Protein AF-A0A951RA00-F1 (afdb_monomer_lite)

Structure (mmCIF, N/CA/C/O backbone):
data_AF-A0A951RA00-F1
#
_entry.id   AF-A0A951RA00-F1
#
loop_
_atom_site.group_PDB
_atom_site.id
_atom_site.type_symbol
_atom_site.label_atom_id
_atom_site.label_alt_id
_atom_site.label_comp_id
_atom_site.label_asym_id
_atom_site.label_entity_id
_atom_site.label_seq_id
_atom_site.pdbx_PDB_ins_code
_atom_site.Cartn_x
_atom_site.Cartn_y
_atom_site.Cartn_z
_atom_site.occupancy
_atom_site.B_iso_or_equiv
_atom_site.auth_seq_id
_atom_site.auth_comp_id
_atom_site.auth_asym_id
_atom_site.auth_atom_id
_atom_site.pdbx_PDB_model_num
ATOM 1 N N . SER A 1 1 ? -9.858 -4.495 20.481 1.00 79.19 1 SER A N 1
ATOM 2 C CA . SER A 1 1 ? -9.203 -3.257 20.964 1.00 79.19 1 SER A CA 1
ATOM 3 C C . SER A 1 1 ? -7.813 -3.516 21.534 1.00 79.19 1 SER A C 1
ATOM 5 O O . SER A 1 1 ? -6.908 -2.808 21.127 1.00 79.19 1 SER A O 1
ATOM 7 N N . LYS A 1 2 ? -7.608 -4.521 22.408 1.00 90.44 2 LYS A N 1
ATOM 8 C CA . LYS A 1 2 ? -6.285 -4.838 22.992 1.00 90.44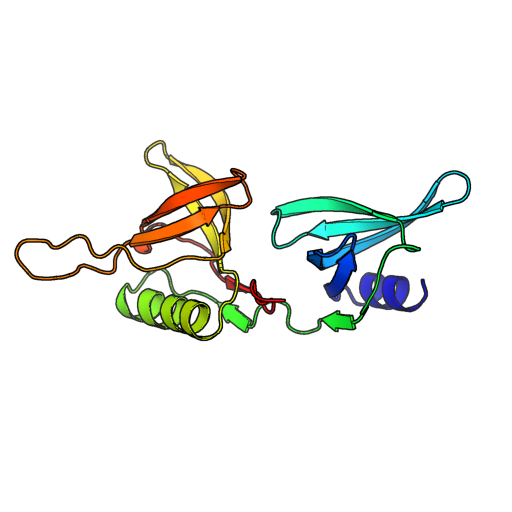 2 LYS A CA 1
ATOM 9 C C . LYS A 1 2 ? -5.165 -4.990 21.948 1.00 90.44 2 LYS A C 1
ATOM 11 O O . LYS A 1 2 ? -4.133 -4.361 22.105 1.00 90.44 2 LYS A O 1
ATOM 16 N N . VAL A 1 3 ? -5.419 -5.729 20.864 1.00 92.06 3 VAL A N 1
ATOM 17 C CA . VAL A 1 3 ? -4.457 -5.928 19.759 1.00 92.06 3 VAL A CA 1
ATOM 18 C C . VAL A 1 3 ? -4.028 -4.606 19.111 1.00 92.06 3 VAL A C 1
ATOM 20 O O . VAL A 1 3 ? -2.854 -4.408 18.838 1.00 92.06 3 VAL A O 1
ATOM 23 N N . PHE A 1 4 ? -4.953 -3.661 18.908 1.00 93.44 4 PHE A N 1
ATOM 24 C CA . PHE A 1 4 ? -4.597 -2.349 18.356 1.00 93.44 4 PHE A CA 1
ATOM 25 C C . PHE A 1 4 ? -3.755 -1.524 19.323 1.00 93.44 4 PHE A C 1
ATOM 27 O O . PHE A 1 4 ? -2.824 -0.871 18.876 1.00 93.44 4 PHE A O 1
ATOM 34 N N . LEU A 1 5 ? -4.065 -1.551 20.624 1.00 93.00 5 LEU A N 1
ATOM 35 C CA . LEU A 1 5 ? -3.250 -0.861 21.629 1.00 93.00 5 LEU A CA 1
ATOM 36 C C . LEU A 1 5 ? -1.827 -1.426 21.644 1.00 93.00 5 LEU A C 1
ATOM 38 O O . LEU A 1 5 ? -0.872 -0.669 21.558 1.00 93.00 5 LEU A O 1
ATOM 42 N N . GLU A 1 6 ? -1.698 -2.753 21.627 1.00 94.19 6 GLU A N 1
ATOM 43 C CA . GLU A 1 6 ? -0.405 -3.431 21.525 1.00 94.19 6 GLU A CA 1
ATOM 44 C C . GLU A 1 6 ? 0.352 -3.055 20.244 1.00 94.19 6 GLU A C 1
ATOM 46 O O . GLU A 1 6 ? 1.550 -2.779 20.290 1.00 94.19 6 GLU A O 1
ATOM 51 N N . ALA A 1 7 ? -0.334 -2.997 19.100 1.00 94.19 7 ALA A N 1
ATOM 52 C CA . ALA A 1 7 ? 0.284 -2.590 17.845 1.00 94.19 7 ALA A CA 1
ATOM 53 C C . ALA A 1 7 ? 0.731 -1.116 17.862 1.00 94.19 7 ALA A C 1
ATOM 55 O O . ALA A 1 7 ? 1.815 -0.808 17.369 1.00 94.19 7 ALA A O 1
ATOM 56 N N . ILE A 1 8 ? -0.057 -0.217 18.463 1.00 94.38 8 ILE A N 1
ATOM 57 C CA . ILE A 1 8 ? 0.287 1.204 18.631 1.00 94.38 8 ILE A CA 1
ATOM 58 C C . ILE A 1 8 ? 1.528 1.350 19.518 1.00 94.38 8 ILE A C 1
ATOM 60 O O . ILE A 1 8 ? 2.496 1.997 19.112 1.00 94.38 8 ILE A O 1
ATOM 64 N N . ASP A 1 9 ? 1.529 0.710 20.689 1.00 94.56 9 ASP A N 1
ATOM 65 C CA . ASP A 1 9 ? 2.616 0.798 21.669 1.00 94.56 9 ASP A CA 1
ATOM 66 C C . ASP A 1 9 ? 3.939 0.277 21.090 1.00 94.56 9 ASP A C 1
ATOM 68 O O . ASP A 1 9 ? 4.997 0.885 21.268 1.00 94.56 9 ASP A O 1
ATOM 72 N N . ASN A 1 10 ? 3.870 -0.808 20.315 1.00 94.38 10 ASN A N 1
ATOM 73 C CA . ASN A 1 10 ? 5.032 -1.421 19.673 1.00 94.38 10 ASN A CA 1
ATOM 74 C C . ASN A 1 10 ? 5.384 -0.811 18.307 1.00 94.38 10 ASN A C 1
ATOM 76 O O . ASN A 1 10 ? 6.338 -1.262 17.671 1.00 94.38 10 ASN A O 1
ATOM 80 N N . LYS A 1 11 ? 4.642 0.201 17.832 1.00 93.69 11 LYS A N 1
ATOM 81 C CA . LYS A 1 11 ? 4.780 0.779 16.479 1.00 93.69 11 LYS A CA 1
ATOM 82 C C . LYS A 1 11 ? 4.717 -0.282 15.365 1.00 93.69 11 LYS A C 1
ATOM 84 O O . LYS A 1 11 ? 5.354 -0.118 14.321 1.00 93.69 11 LYS A O 1
ATOM 89 N N . ALA A 1 12 ? 3.974 -1.359 15.603 1.00 95.88 12 ALA A N 1
ATOM 90 C CA . ALA A 1 1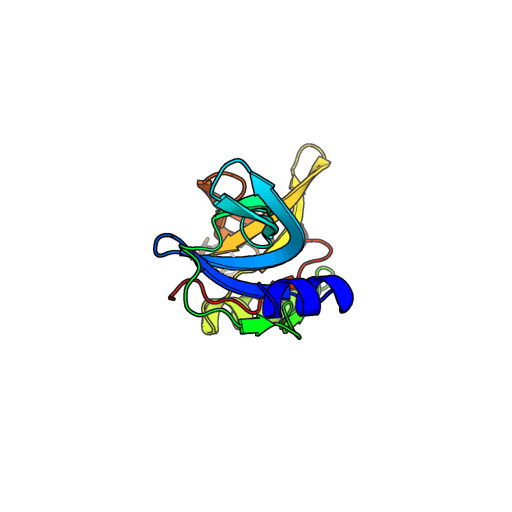2 ? 3.753 -2.438 14.653 1.00 95.88 12 ALA A CA 1
ATOM 91 C C . ALA A 1 12 ? 2.690 -2.045 13.621 1.00 95.88 12 ALA A C 1
ATOM 93 O O . ALA A 1 12 ? 2.008 -1.029 13.763 1.00 95.88 12 ALA A O 1
ATOM 94 N N . TYR A 1 13 ? 2.549 -2.857 12.580 1.00 97.88 13 TYR A N 1
ATOM 95 C CA . TYR A 1 13 ? 1.491 -2.709 11.589 1.00 97.88 13 TYR A CA 1
ATOM 96 C C . TYR A 1 13 ? 0.404 -3.734 11.881 1.00 97.88 13 TYR A C 1
ATOM 98 O O . TYR A 1 13 ? 0.610 -4.695 12.622 1.00 97.88 13 TYR A O 1
ATOM 106 N N . VAL A 1 14 ? -0.777 -3.513 11.324 1.00 97.75 14 VAL A N 1
ATOM 107 C CA . VAL A 1 14 ? -1.882 -4.462 11.392 1.00 97.75 14 VAL A CA 1
ATOM 108 C C . VAL A 1 14 ? -2.404 -4.729 9.995 1.00 97.75 14 VAL A C 1
ATOM 110 O O . VAL A 1 14 ? -2.533 -3.807 9.185 1.00 97.75 14 VAL A O 1
ATOM 113 N N . ARG A 1 15 ? -2.717 -5.992 9.730 1.00 97.44 15 ARG A N 1
ATOM 114 C CA . ARG A 1 15 ? -3.442 -6.425 8.544 1.00 97.44 15 ARG A CA 1
ATOM 115 C C . ARG A 1 15 ? -4.838 -6.849 8.965 1.00 97.44 15 ARG A C 1
ATOM 117 O O . ARG A 1 15 ? -4.990 -7.503 9.993 1.00 97.44 15 ARG A O 1
ATOM 124 N N . PHE A 1 16 ? -5.850 -6.433 8.219 1.00 97.31 16 PHE A N 1
ATOM 125 C CA . PHE A 1 16 ? -7.229 -6.820 8.499 1.00 97.31 16 PHE A CA 1
ATOM 126 C C . PHE A 1 16 ? -8.139 -6.626 7.290 1.00 97.31 16 PHE A C 1
ATOM 128 O O . PHE A 1 16 ? -7.818 -5.860 6.381 1.00 97.31 16 PHE A O 1
ATOM 135 N N . LYS A 1 17 ? -9.315 -7.256 7.309 1.00 97.19 17 LYS A N 1
ATOM 136 C CA . LYS A 1 17 ? -10.401 -6.987 6.363 1.00 97.19 17 LYS A CA 1
ATOM 137 C C . LYS A 1 17 ? -11.365 -5.942 6.914 1.00 97.19 17 LYS A C 1
ATOM 139 O O . LYS A 1 17 ? -11.724 -5.960 8.090 1.00 97.19 17 LYS A O 1
ATOM 144 N N . TYR A 1 18 ? -11.793 -5.024 6.055 1.00 97.06 18 TYR A N 1
ATOM 145 C CA . TYR A 1 18 ? -12.813 -4.023 6.349 1.00 97.06 18 TYR A CA 1
ATOM 146 C C . TYR A 1 18 ? -13.671 -3.800 5.107 1.00 97.06 18 TYR A C 1
ATOM 148 O O . TYR A 1 18 ? -13.167 -3.436 4.047 1.00 97.06 18 TYR A O 1
ATOM 156 N N . LEU A 1 19 ? -14.980 -4.045 5.220 1.00 94.00 19 LEU A N 1
ATOM 157 C CA . LEU A 1 19 ? -15.929 -3.923 4.103 1.00 94.00 19 LEU A CA 1
ATOM 158 C C . LEU A 1 19 ? -15.469 -4.674 2.833 1.00 94.00 19 LEU A C 1
ATOM 160 O O . LEU A 1 19 ? -15.537 -4.141 1.727 1.00 94.00 19 LEU A O 1
ATOM 164 N N . SER A 1 20 ? -15.026 -5.927 2.998 1.00 90.88 20 SER A N 1
ATOM 165 C CA . SER A 1 20 ? -14.521 -6.806 1.922 1.00 90.88 20 SER A CA 1
ATOM 166 C C . SER A 1 20 ? -13.208 -6.371 1.257 1.00 90.88 20 SER A C 1
ATOM 168 O O . SER A 1 20 ? -12.880 -6.878 0.190 1.00 90.88 20 SER A O 1
ATOM 170 N N . LYS A 1 21 ? -12.453 -5.441 1.852 1.00 93.25 21 LYS A N 1
ATOM 171 C CA . LYS A 1 21 ? -11.110 -5.074 1.388 1.00 93.25 21 LYS A CA 1
ATOM 172 C C . LYS A 1 21 ? -10.081 -5.380 2.460 1.00 93.25 21 LYS A C 1
ATOM 174 O O . LYS A 1 21 ? -10.322 -5.092 3.631 1.00 93.25 21 LYS A O 1
ATOM 179 N N . THR A 1 22 ? -8.942 -5.930 2.060 1.00 96.06 22 THR A N 1
ATOM 180 C CA . THR A 1 22 ? -7.804 -6.117 2.961 1.00 96.06 22 THR A CA 1
ATOM 181 C C . THR A 1 22 ? -6.996 -4.828 3.045 1.00 96.06 22 THR A C 1
ATOM 183 O O . THR A 1 22 ? -6.667 -4.210 2.032 1.00 96.06 22 THR A O 1
ATOM 186 N N . HIS A 1 23 ? -6.678 -4.425 4.267 1.00 96.94 23 HIS A N 1
ATOM 187 C CA . HIS A 1 23 ? -5.928 -3.224 4.592 1.00 96.94 23 HIS A CA 1
ATOM 188 C C . HIS A 1 23 ? -4.644 -3.599 5.328 1.00 96.94 23 HIS A C 1
ATOM 190 O O . HIS A 1 23 ? -4.655 -4.472 6.196 1.00 96.94 23 HIS A O 1
ATOM 196 N N . LEU A 1 24 ? -3.549 -2.907 5.006 1.00 97.94 24 LEU A N 1
ATOM 197 C CA . LEU A 1 24 ? -2.295 -2.951 5.754 1.00 97.94 24 LEU A CA 1
ATOM 198 C C . LEU A 1 24 ? -2.036 -1.557 6.327 1.00 97.94 24 LEU A C 1
ATOM 200 O O . LEU A 1 24 ? -1.727 -0.612 5.598 1.00 97.94 24 LEU A O 1
ATOM 204 N N . VAL A 1 25 ? -2.202 -1.429 7.639 1.00 98.31 25 VAL A N 1
ATOM 205 C CA . VAL A 1 25 ? -2.339 -0.139 8.317 1.00 98.31 25 VAL A CA 1
ATOM 206 C C . VAL A 1 25 ? -1.305 -0.013 9.418 1.00 98.31 25 VAL A C 1
ATOM 208 O O . VAL A 1 25 ? -1.087 -0.933 10.203 1.00 98.31 25 VAL A O 1
ATOM 211 N N . LYS A 1 26 ? -0.705 1.170 9.527 1.00 97.94 26 LYS A N 1
ATOM 212 C CA . LYS A 1 26 ? 0.002 1.589 10.733 1.00 97.94 26 LYS A CA 1
ATOM 213 C C . LYS A 1 26 ? -1.007 2.230 11.690 1.00 97.94 26 LYS A C 1
ATOM 215 O O . LYS A 1 26 ? -1.439 3.355 11.423 1.00 97.94 26 LYS A O 1
ATOM 220 N N . PRO A 1 27 ? -1.417 1.556 12.775 1.00 97.81 27 PRO A N 1
ATOM 221 C CA . PRO A 1 27 ? -2.363 2.127 13.716 1.00 97.81 27 PRO A CA 1
ATOM 222 C C . PRO A 1 27 ? -1.699 3.291 14.467 1.00 97.81 27 PRO A C 1
ATOM 224 O O . PRO A 1 27 ? -0.533 3.209 14.853 1.00 97.81 27 PRO A O 1
ATOM 227 N N . LEU A 1 28 ? -2.432 4.389 14.652 1.00 97.25 28 LEU A N 1
ATOM 228 C CA . LEU A 1 28 ? -1.936 5.595 15.323 1.00 97.25 28 LEU A CA 1
ATOM 229 C C . LEU A 1 28 ? -2.589 5.771 16.692 1.00 97.25 28 LEU A C 1
ATOM 231 O O . LEU A 1 28 ? -1.893 5.948 17.687 1.00 97.25 28 LEU A O 1
ATOM 235 N N . PHE A 1 29 ? -3.919 5.703 16.758 1.00 96.88 29 PHE A N 1
ATOM 236 C CA . PHE A 1 29 ? -4.652 5.752 18.020 1.00 96.88 29 PHE A CA 1
ATOM 237 C C . PHE A 1 29 ? -6.051 5.146 17.893 1.00 96.88 29 PHE A C 1
ATOM 239 O O . PHE A 1 29 ? -6.628 5.040 16.808 1.00 96.88 29 PHE A O 1
ATOM 246 N N . LEU A 1 30 ? -6.608 4.762 19.041 1.00 97.19 30 LEU A N 1
ATOM 247 C CA . LEU A 1 30 ? -8.011 4.397 19.190 1.00 97.19 30 LEU A CA 1
ATOM 248 C C . LEU A 1 30 ? -8.752 5.521 19.902 1.00 97.19 30 LEU A C 1
ATOM 250 O O . LEU A 1 30 ? -8.261 6.055 20.896 1.00 97.19 30 LEU A O 1
ATOM 254 N N . PHE A 1 31 ? -9.959 5.836 19.449 1.00 96.56 31 PHE A N 1
ATOM 255 C CA . PHE A 1 31 ? -10.785 6.830 20.123 1.00 96.56 31 PHE A CA 1
ATOM 256 C C . PHE A 1 31 ? -12.277 6.490 20.040 1.00 96.56 31 PHE A C 1
ATOM 258 O O . PHE A 1 31 ? -12.752 5.962 19.027 1.00 96.56 31 PHE A O 1
ATOM 265 N N . PRO A 1 32 ? -13.046 6.763 21.108 1.00 96.69 32 PRO A N 1
ATOM 266 C CA . PRO A 1 32 ? -14.492 6.658 21.059 1.00 96.69 32 PRO A CA 1
ATOM 267 C C . PRO A 1 32 ? -15.089 7.877 20.340 1.00 96.69 32 PRO A C 1
ATOM 269 O O . PRO A 1 32 ? -14.723 9.021 20.608 1.00 96.69 32 PRO A O 1
ATOM 272 N N . ARG A 1 33 ? -16.069 7.650 19.462 1.00 96.75 33 ARG A N 1
ATOM 273 C CA . ARG A 1 33 ? -16.901 8.701 18.856 1.00 96.75 33 ARG A CA 1
ATOM 274 C C . ARG A 1 33 ? -18.365 8.287 18.940 1.00 96.75 33 ARG A C 1
ATOM 276 O O . ARG A 1 33 ? -18.808 7.382 18.231 1.00 96.75 33 ARG A O 1
ATOM 283 N N . ARG A 1 34 ? -19.132 8.968 19.800 1.00 93.06 34 ARG A N 1
ATOM 284 C CA . ARG A 1 34 ? -20.503 8.574 20.186 1.00 93.06 34 ARG A CA 1
ATOM 285 C C . ARG A 1 34 ? -20.508 7.137 20.734 1.00 93.06 34 ARG A C 1
ATOM 287 O O . ARG A 1 34 ? -19.816 6.862 21.702 1.00 93.06 34 ARG A O 1
ATOM 294 N N . SER A 1 35 ? -21.247 6.227 20.104 1.00 94.12 35 SER A N 1
ATOM 295 C CA . SER A 1 35 ? -21.358 4.811 20.474 1.00 94.12 35 SER A CA 1
ATOM 296 C C . SER A 1 35 ? -20.393 3.895 19.707 1.00 94.12 35 SER A C 1
ATOM 298 O O . SER A 1 35 ? -20.618 2.688 19.644 1.00 94.12 35 SER A O 1
ATOM 300 N N . LYS A 1 36 ? -19.372 4.456 19.049 1.00 96.38 36 LYS A N 1
ATOM 301 C CA . LYS A 1 36 ? -18.444 3.724 18.178 1.00 96.38 36 LYS A CA 1
ATOM 302 C C . LYS A 1 36 ? -17.027 3.811 18.718 1.00 96.38 36 LYS A C 1
ATOM 304 O O . LYS A 1 36 ? -16.613 4.875 19.172 1.00 96.38 36 LYS A O 1
ATOM 309 N N . LEU A 1 37 ? -16.282 2.717 18.606 1.00 97.12 37 LEU A N 1
ATOM 310 C CA . LEU A 1 37 ? -14.832 2.722 18.768 1.00 97.12 37 LEU A CA 1
ATOM 311 C C . LEU A 1 37 ? -14.191 2.776 17.382 1.00 97.12 37 LEU A C 1
ATOM 313 O O . LEU A 1 37 ? -14.528 1.963 16.518 1.00 97.12 37 LEU A O 1
ATOM 317 N N . LEU A 1 38 ? -13.290 3.730 17.180 1.00 98.06 38 LEU A N 1
ATOM 318 C CA . LEU A 1 38 ? -12.635 3.968 15.901 1.00 98.06 38 LEU A CA 1
ATOM 319 C C . LEU A 1 38 ? -11.136 3.765 16.021 1.00 98.06 38 LEU A C 1
ATOM 321 O O . LEU A 1 38 ? -10.531 4.158 17.020 1.00 98.06 38 LEU A O 1
ATOM 325 N N . LEU A 1 39 ? -10.567 3.173 14.980 1.00 98.25 39 LEU A N 1
ATOM 326 C CA . LEU A 1 39 ? -9.141 3.115 14.726 1.00 98.25 39 LEU A CA 1
ATOM 327 C C . LEU A 1 39 ? -8.777 4.218 13.739 1.00 98.25 39 LEU A C 1
ATOM 329 O O . LEU A 1 39 ? -9.300 4.237 12.629 1.00 98.25 39 LEU A O 1
ATOM 333 N N . TYR A 1 40 ? -7.874 5.105 14.146 1.00 98.25 40 TYR A N 1
ATOM 334 C CA . TYR A 1 40 ? -7.176 6.010 13.242 1.00 98.25 40 TYR A CA 1
ATOM 335 C C . TYR A 1 40 ? -5.828 5.397 12.878 1.00 98.25 40 TYR A C 1
ATOM 337 O O . TYR A 1 40 ? -5.083 4.974 13.771 1.00 98.25 40 TYR A O 1
ATOM 345 N N . GLY A 1 41 ? -5.498 5.339 11.593 1.00 98.25 41 GLY A N 1
ATOM 346 C CA . GLY A 1 41 ? -4.238 4.768 11.134 1.00 98.25 41 GLY A CA 1
ATOM 347 C C . GLY A 1 41 ? -3.848 5.236 9.741 1.00 98.25 41 GLY A C 1
ATOM 348 O O . GLY A 1 41 ? -4.671 5.770 9.010 1.00 98.25 41 GLY A O 1
ATOM 349 N N . TYR A 1 42 ? -2.588 5.027 9.377 1.00 98.31 42 TYR A N 1
ATOM 350 C CA . TYR A 1 42 ? -2.089 5.302 8.032 1.00 98.31 42 TYR A CA 1
ATOM 351 C C . TYR A 1 42 ? -2.134 4.028 7.185 1.00 98.31 42 TYR A C 1
ATOM 353 O O . TYR A 1 42 ? -1.472 3.042 7.518 1.00 98.31 42 TYR A O 1
ATOM 361 N N . ASP A 1 43 ? -2.911 4.046 6.107 1.00 98.31 43 ASP A N 1
ATOM 362 C CA . ASP A 1 43 ? -3.058 2.931 5.175 1.00 98.31 43 ASP A CA 1
ATOM 363 C C . ASP A 1 43 ? -1.922 2.945 4.139 1.00 98.31 43 ASP A C 1
ATOM 365 O O . ASP A 1 43 ? -1.724 3.927 3.418 1.00 98.31 43 ASP A O 1
ATOM 369 N N . LEU A 1 44 ? -1.154 1.854 4.059 1.00 97.88 44 LEU A N 1
ATOM 370 C CA . LEU A 1 44 ? 0.007 1.765 3.165 1.00 97.88 44 LEU A CA 1
ATOM 371 C C . LEU A 1 44 ? -0.361 1.608 1.684 1.00 97.88 44 LEU A C 1
ATOM 373 O O . LEU A 1 44 ? 0.467 1.896 0.816 1.00 97.88 44 LEU A O 1
ATOM 377 N N . VAL A 1 45 ? -1.575 1.159 1.374 1.00 96.75 45 VAL A N 1
ATOM 378 C CA . VAL A 1 45 ? -2.051 1.019 -0.005 1.00 96.75 45 VAL A CA 1
ATOM 379 C C . VAL A 1 45 ? -2.584 2.354 -0.506 1.00 96.75 45 VAL A C 1
ATOM 381 O O . VAL A 1 45 ? -2.185 2.820 -1.575 1.00 96.75 45 VAL A O 1
ATOM 384 N N . LEU A 1 46 ? -3.438 3.004 0.284 1.00 96.56 46 LEU A N 1
ATOM 385 C CA . LEU A 1 46 ? -4.048 4.286 -0.077 1.00 96.56 46 LEU A CA 1
ATOM 386 C C . LEU A 1 46 ? -3.079 5.467 0.083 1.00 96.56 46 LEU A C 1
ATOM 388 O O . LEU A 1 46 ? -3.228 6.482 -0.593 1.00 96.56 46 LEU A O 1
ATOM 392 N N . ASN A 1 47 ? -2.027 5.298 0.889 1.00 96.81 47 ASN A N 1
ATOM 393 C CA . ASN A 1 47 ? -1.047 6.326 1.242 1.00 96.81 47 ASN A CA 1
ATOM 394 C C . ASN A 1 47 ? -1.649 7.528 1.982 1.00 96.81 47 ASN A C 1
ATOM 396 O O . ASN A 1 47 ? -1.150 8.649 1.852 1.00 96.81 47 ASN A O 1
ATOM 400 N N . GLU A 1 48 ? -2.682 7.295 2.785 1.00 97.00 48 GLU A N 1
ATOM 401 C CA . GLU A 1 48 ? -3.393 8.331 3.530 1.00 97.00 48 GLU A CA 1
ATOM 402 C C . GLU A 1 48 ? -3.798 7.855 4.928 1.00 97.00 48 GLU A C 1
ATOM 404 O O . GLU A 1 48 ? -3.742 6.666 5.251 1.00 97.00 48 GLU A O 1
ATOM 409 N N . GLU A 1 49 ? -4.182 8.805 5.777 1.00 97.94 49 GLU A N 1
ATOM 410 C CA . GLU A 1 49 ? -4.756 8.504 7.084 1.00 97.94 49 GLU A CA 1
ATOM 411 C C . GLU A 1 49 ? -6.246 8.180 6.933 1.00 97.94 49 GLU A C 1
ATOM 413 O O . GLU A 1 49 ? -6.992 8.909 6.281 1.00 97.94 49 GLU A O 1
ATOM 418 N N . VAL A 1 50 ? -6.676 7.073 7.535 1.00 97.75 50 VAL A N 1
ATOM 419 C CA . VAL A 1 50 ? -8.020 6.514 7.384 1.00 97.75 50 VAL A CA 1
ATOM 420 C C . VAL A 1 50 ? -8.595 6.158 8.752 1.00 97.75 50 VAL A C 1
ATOM 422 O O . VAL A 1 50 ? -7.893 5.729 9.673 1.00 97.75 50 VAL A O 1
ATOM 425 N N . GLU A 1 51 ? -9.910 6.329 8.874 1.00 97.88 51 GLU A N 1
ATOM 426 C CA . GLU A 1 51 ? -10.692 5.894 10.024 1.00 97.88 51 GLU A CA 1
ATOM 427 C C . GLU A 1 51 ? -11.402 4.569 9.737 1.00 97.88 51 GLU A C 1
ATOM 429 O O . GLU A 1 51 ? -12.159 4.449 8.772 1.00 97.88 51 GLU A O 1
ATOM 434 N N . PHE A 1 52 ? -11.250 3.608 10.645 1.00 98.00 52 PHE A N 1
ATOM 435 C CA . PHE A 1 52 ? -11.942 2.323 10.595 1.00 98.00 52 PHE A CA 1
ATOM 436 C C . PHE A 1 52 ? -12.828 2.154 11.823 1.00 98.00 52 PHE A C 1
ATOM 438 O O . PHE A 1 52 ? -12.391 2.335 12.963 1.00 98.00 52 PHE A O 1
ATOM 445 N N . GLU A 1 53 ? -14.089 1.779 11.620 1.00 97.62 53 GLU A N 1
ATOM 446 C CA . GLU A 1 53 ? -14.953 1.414 12.738 1.00 97.62 53 GLU A CA 1
ATOM 447 C C . GLU A 1 53 ? -14.620 -0.005 13.208 1.00 97.62 53 GLU A C 1
ATOM 449 O O . GLU A 1 53 ? -14.854 -0.974 12.491 1.00 97.62 53 GLU A O 1
ATOM 454 N N . VAL A 1 54 ? -14.104 -0.132 14.435 1.00 97.31 54 VAL A N 1
ATOM 455 C CA . VAL A 1 54 ? -13.496 -1.375 14.948 1.00 97.31 54 VAL A CA 1
ATOM 456 C C . VAL A 1 54 ? -14.436 -2.580 14.876 1.00 97.31 54 VAL A C 1
ATOM 458 O O . VAL A 1 54 ? -13.976 -3.705 14.725 1.00 97.31 54 VAL A O 1
ATOM 461 N N . ARG A 1 55 ? -15.754 -2.365 14.959 1.00 96.12 55 ARG A N 1
ATOM 462 C CA . ARG A 1 55 ? -16.744 -3.452 14.906 1.00 96.12 55 ARG A CA 1
ATOM 463 C C . ARG A 1 55 ? -16.875 -4.132 13.536 1.00 96.12 55 ARG A C 1
ATOM 465 O O . ARG A 1 55 ? -17.495 -5.183 13.479 1.00 96.12 55 ARG A O 1
ATOM 472 N N . TYR A 1 56 ? -16.377 -3.514 12.464 1.00 97.12 56 TYR A N 1
ATOM 473 C CA . TYR A 1 56 ? -16.405 -4.073 11.105 1.00 97.12 56 TYR A CA 1
ATOM 474 C C . TYR A 1 56 ? -15.034 -4.590 10.656 1.00 97.12 56 TYR A C 1
ATOM 476 O O . TYR A 1 56 ? -14.839 -4.848 9.472 1.00 97.12 56 TYR A O 1
ATOM 484 N N . ILE A 1 57 ? -14.072 -4.658 11.579 1.00 97.62 57 ILE A N 1
ATOM 485 C CA . ILE A 1 57 ? -12.758 -5.221 11.305 1.00 97.62 57 ILE A CA 1
ATOM 486 C C . ILE A 1 57 ? -12.817 -6.734 11.511 1.00 97.62 57 ILE A C 1
ATOM 488 O O . ILE A 1 57 ? -13.206 -7.209 12.579 1.00 97.62 57 ILE A O 1
ATOM 492 N N . GLU A 1 58 ? -12.384 -7.461 10.492 1.00 96.56 58 GLU A N 1
ATOM 493 C CA . GLU A 1 58 ? -12.323 -8.920 10.424 1.00 96.56 58 GLU A CA 1
ATOM 494 C C . GLU A 1 58 ? -10.874 -9.362 10.170 1.00 96.56 58 GLU A C 1
ATOM 496 O O . GLU A 1 58 ? -10.057 -8.564 9.709 1.00 96.56 58 GLU A O 1
ATOM 501 N N . ASP A 1 59 ? -10.541 -10.617 10.486 1.00 95.31 59 ASP A N 1
ATOM 502 C CA . ASP A 1 59 ? -9.228 -11.224 10.206 1.00 95.31 59 ASP A CA 1
ATOM 503 C C . ASP A 1 59 ? -8.024 -10.368 10.662 1.00 95.31 59 ASP A C 1
ATOM 505 O O . ASP A 1 59 ? -7.050 -10.182 9.937 1.00 95.31 59 ASP A O 1
ATOM 509 N N . LEU A 1 60 ? -8.118 -9.786 11.865 1.00 96.44 60 LEU A N 1
ATOM 510 C CA . LEU A 1 60 ? -7.085 -8.900 12.403 1.00 96.44 60 LEU A CA 1
ATOM 511 C C . LEU A 1 60 ? -5.821 -9.668 12.800 1.00 96.44 60 LEU A C 1
ATOM 513 O O . LEU A 1 60 ? -5.846 -10.492 13.715 1.00 96.44 60 LEU A O 1
ATOM 517 N N . GLU A 1 61 ? -4.698 -9.260 12.223 1.00 95.56 61 GLU A N 1
ATOM 518 C CA . GLU A 1 61 ? -3.366 -9.778 12.511 1.00 95.56 61 GLU A CA 1
ATOM 519 C C . GLU A 1 61 ? -2.374 -8.633 12.746 1.00 95.56 61 GLU A C 1
ATOM 521 O O . GLU A 1 61 ? -2.474 -7.561 12.142 1.00 95.56 61 GLU A O 1
ATOM 526 N N . ILE A 1 62 ? -1.398 -8.852 13.632 1.00 95.81 62 ILE A N 1
ATOM 527 C CA . ILE A 1 62 ? -0.245 -7.954 13.760 1.00 95.81 62 ILE A CA 1
ATOM 528 C C . ILE A 1 62 ? 0.751 -8.320 12.660 1.00 95.81 62 ILE A C 1
ATOM 530 O O . ILE A 1 62 ? 1.217 -9.454 12.597 1.00 95.81 62 ILE A O 1
ATOM 534 N N . GLU A 1 63 ? 1.111 -7.341 11.838 1.00 95.19 63 GLU A N 1
ATOM 535 C CA . GLU A 1 63 ? 2.115 -7.472 10.790 1.00 95.19 63 GLU A CA 1
ATOM 536 C C . GLU A 1 63 ? 3.436 -6.859 11.271 1.00 95.19 63 GLU A C 1
ATOM 538 O O . GLU A 1 63 ? 3.570 -5.643 11.453 1.00 95.19 63 GLU A O 1
ATOM 543 N N . THR A 1 64 ? 4.429 -7.714 11.502 1.00 88.62 64 THR A N 1
ATOM 544 C CA . THR A 1 64 ? 5.770 -7.303 11.947 1.00 88.62 64 THR A CA 1
ATOM 545 C C . THR A 1 64 ? 6.701 -6.991 10.775 1.00 88.62 64 THR A C 1
ATOM 547 O O . THR A 1 64 ? 7.697 -6.288 10.953 1.00 88.62 64 THR A O 1
ATOM 550 N N . THR A 1 65 ? 6.357 -7.448 9.571 1.00 93.38 65 THR A N 1
ATOM 551 C CA . THR A 1 65 ? 7.132 -7.319 8.332 1.00 93.38 65 THR A CA 1
ATOM 552 C C . THR A 1 65 ? 6.281 -6.724 7.202 1.00 93.38 65 THR A C 1
ATOM 554 O O . THR A 1 65 ? 6.115 -7.343 6.157 1.00 93.38 65 THR A O 1
ATOM 557 N N . PRO A 1 66 ? 5.761 -5.489 7.342 1.00 95.69 66 PRO A N 1
ATOM 558 C CA . PRO A 1 66 ? 4.884 -4.864 6.336 1.00 95.69 66 PRO A CA 1
ATOM 559 C C . PRO A 1 66 ? 5.574 -4.619 4.984 1.00 95.69 66 PRO A C 1
ATOM 561 O O . PRO A 1 66 ? 4.905 -4.368 3.983 1.00 95.69 66 PRO A O 1
ATOM 564 N N . PHE A 1 67 ? 6.908 -4.658 4.960 1.00 96.62 67 PHE A N 1
ATOM 565 C CA . PHE A 1 67 ? 7.743 -4.489 3.780 1.00 96.62 67 PHE A CA 1
ATOM 566 C C . PHE A 1 67 ? 8.578 -5.757 3.605 1.00 96.62 67 PHE A C 1
ATOM 568 O O . PHE A 1 67 ? 9.467 -6.025 4.412 1.00 96.62 67 PHE A O 1
ATOM 575 N N . ILE A 1 68 ? 8.308 -6.527 2.552 1.00 94.62 68 ILE A N 1
ATOM 576 C CA . ILE A 1 68 ? 9.047 -7.769 2.268 1.00 94.62 68 ILE A CA 1
ATOM 577 C C . ILE A 1 68 ? 10.417 -7.442 1.674 1.00 94.62 68 ILE A C 1
ATOM 579 O O . ILE A 1 68 ? 11.399 -8.148 1.900 1.00 94.62 68 ILE A O 1
ATOM 583 N N . LYS A 1 69 ? 10.483 -6.377 0.870 1.00 94.00 69 LYS A N 1
ATOM 584 C CA . LYS A 1 69 ? 11.663 -6.067 0.065 1.00 94.00 69 LYS A CA 1
ATOM 585 C C . LYS A 1 69 ? 11.768 -4.577 -0.224 1.00 94.00 69 LYS A C 1
ATOM 587 O O . LYS A 1 69 ? 10.762 -3.945 -0.526 1.00 94.00 69 LYS A O 1
ATOM 592 N N . ASN A 1 70 ? 12.985 -4.039 -0.198 1.00 94.31 70 ASN A N 1
ATOM 593 C CA . ASN A 1 70 ? 13.285 -2.721 -0.762 1.00 94.31 70 ASN A CA 1
ATOM 594 C C . ASN A 1 70 ? 13.613 -2.864 -2.252 1.00 94.31 70 ASN A C 1
ATOM 596 O O . ASN A 1 70 ? 14.291 -3.812 -2.646 1.00 94.31 70 ASN A O 1
ATOM 600 N N . LEU A 1 71 ? 13.168 -1.911 -3.065 1.00 91.69 71 LEU A N 1
ATOM 601 C CA . LEU A 1 71 ? 13.529 -1.834 -4.474 1.00 91.69 71 LEU A CA 1
ATOM 602 C C . LEU A 1 71 ? 14.902 -1.176 -4.636 1.00 91.69 71 LEU A C 1
ATOM 604 O O . LEU A 1 71 ? 15.249 -0.252 -3.898 1.00 91.69 71 LEU A O 1
ATOM 608 N N . HIS A 1 72 ? 15.656 -1.596 -5.652 1.00 85.19 72 HIS A N 1
ATOM 609 C CA . HIS A 1 72 ? 16.989 -1.059 -5.953 1.00 85.19 72 HIS A CA 1
ATOM 610 C C . HIS A 1 72 ? 16.977 -0.148 -7.204 1.00 85.19 72 HIS A C 1
ATOM 612 O O . HIS A 1 72 ? 17.353 -0.586 -8.294 1.00 85.19 72 HIS A O 1
ATOM 618 N N . PRO A 1 73 ? 16.587 1.141 -7.094 1.00 70.81 73 PRO A N 1
ATOM 619 C CA . PRO A 1 73 ? 16.251 1.997 -8.244 1.00 70.81 73 PRO A CA 1
ATOM 620 C C . PRO A 1 73 ? 17.409 2.408 -9.150 1.00 70.81 73 PRO A C 1
ATOM 622 O O . PRO A 1 73 ? 17.187 2.856 -10.272 1.00 70.81 73 PRO A O 1
ATOM 625 N N . LYS A 1 74 ? 18.654 2.234 -8.703 1.00 73.44 74 LYS A N 1
ATOM 626 C CA . LYS A 1 74 ? 19.842 2.695 -9.440 1.00 73.44 74 LYS A CA 1
ATOM 627 C C . LYS A 1 74 ? 20.394 1.663 -10.426 1.00 73.44 74 LYS A C 1
ATOM 629 O O . LYS A 1 74 ? 21.309 1.977 -11.181 1.00 73.44 74 LYS A O 1
ATOM 634 N N . MET A 1 75 ? 19.840 0.450 -10.443 1.00 82.62 75 MET A N 1
ATOM 635 C CA . MET A 1 75 ? 20.231 -0.614 -11.365 1.00 82.62 75 MET A CA 1
ATOM 636 C C . MET A 1 75 ? 18.981 -1.234 -11.983 1.00 82.62 75 MET A C 1
ATOM 638 O O . MET A 1 75 ? 18.224 -1.917 -11.299 1.00 82.62 75 MET A O 1
ATOM 642 N N . LEU A 1 76 ? 18.777 -1.017 -13.288 1.00 83.19 76 LEU A N 1
ATOM 643 C CA . LEU A 1 76 ? 17.569 -1.464 -13.991 1.00 83.19 76 LEU A CA 1
ATOM 644 C C . LEU A 1 76 ? 17.323 -2.970 -13.841 1.00 83.19 76 LEU A C 1
ATOM 646 O O . LEU A 1 76 ? 16.189 -3.376 -13.626 1.00 83.19 76 LEU A O 1
ATOM 650 N N . LEU A 1 77 ? 18.378 -3.787 -13.925 1.00 86.56 77 LEU A N 1
ATOM 651 C CA . LEU A 1 77 ? 18.266 -5.237 -13.765 1.00 86.56 77 LEU A CA 1
ATOM 652 C C . LEU A 1 77 ? 17.785 -5.625 -12.358 1.00 86.56 77 LEU A C 1
ATOM 654 O O . LEU A 1 77 ? 16.870 -6.429 -12.233 1.00 86.56 77 LEU A O 1
ATOM 658 N N . SER A 1 78 ? 18.345 -5.018 -11.309 1.00 88.69 78 SER A N 1
ATOM 659 C CA . SER A 1 78 ? 17.924 -5.282 -9.927 1.00 88.69 78 SER A CA 1
ATOM 660 C C . SER A 1 78 ? 16.484 -4.834 -9.687 1.00 88.69 78 SER A C 1
ATOM 662 O O . SER A 1 78 ? 15.689 -5.595 -9.149 1.00 88.69 78 SER A O 1
ATOM 664 N N . MET A 1 79 ? 16.122 -3.640 -10.167 1.00 90.31 79 MET A N 1
ATOM 665 C CA . MET A 1 79 ? 14.750 -3.137 -10.099 1.00 90.31 79 MET A CA 1
ATOM 666 C C . MET A 1 79 ? 13.769 -4.054 -10.844 1.00 90.31 79 MET A C 1
ATOM 668 O O . MET A 1 79 ? 12.673 -4.296 -10.351 1.00 90.31 79 MET A O 1
ATOM 672 N N . ARG A 1 80 ? 14.157 -4.600 -12.005 1.00 90.25 80 ARG A N 1
ATOM 673 C CA . ARG A 1 80 ? 13.340 -5.586 -12.726 1.00 90.25 80 ARG A CA 1
ATOM 674 C C . ARG A 1 80 ? 13.119 -6.838 -11.882 1.00 90.25 80 ARG A C 1
ATOM 676 O O . ARG A 1 80 ? 11.973 -7.183 -11.650 1.00 90.25 80 ARG A O 1
ATOM 683 N N . ASN A 1 81 ? 14.176 -7.433 -11.334 1.00 91.62 81 ASN A N 1
ATOM 684 C CA . ASN A 1 81 ? 14.055 -8.626 -10.489 1.00 91.62 81 ASN A CA 1
ATOM 685 C C . ASN A 1 81 ? 13.184 -8.382 -9.240 1.00 91.62 81 ASN A C 1
ATOM 687 O O . ASN A 1 81 ? 12.456 -9.268 -8.798 1.00 91.62 81 ASN A O 1
ATOM 691 N N . ASP A 1 82 ? 13.258 -7.188 -8.644 1.00 93.62 82 ASP A N 1
ATOM 692 C CA . ASP A 1 82 ? 12.446 -6.826 -7.478 1.00 93.62 82 ASP A CA 1
ATOM 693 C C . ASP A 1 82 ? 10.958 -6.670 -7.830 1.00 93.62 82 ASP A C 1
ATOM 695 O O . ASP A 1 82 ? 10.089 -7.094 -7.067 1.00 93.62 82 ASP A O 1
ATOM 699 N N . VAL A 1 83 ? 10.663 -6.087 -8.993 1.00 93.62 83 VAL A N 1
ATOM 700 C CA . VAL A 1 83 ? 9.296 -5.899 -9.493 1.00 93.62 83 VAL A CA 1
ATOM 701 C C . VAL A 1 83 ? 8.708 -7.203 -10.036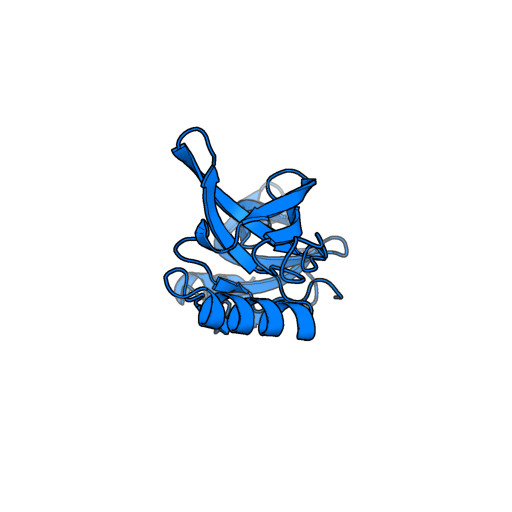 1.00 93.62 83 VAL A C 1
ATOM 703 O O . VAL A 1 83 ? 7.529 -7.457 -9.811 1.00 93.62 83 VAL A O 1
ATOM 706 N N . GLU A 1 84 ? 9.510 -8.052 -10.680 1.00 94.50 84 GLU A N 1
ATOM 707 C CA . GLU A 1 84 ? 9.124 -9.413 -11.081 1.00 94.50 84 GLU A CA 1
ATOM 708 C C . GLU A 1 84 ? 8.759 -10.255 -9.859 1.00 94.50 84 GLU A C 1
ATOM 710 O O . GLU A 1 84 ? 7.696 -10.862 -9.842 1.00 94.50 84 GLU A O 1
ATOM 715 N N . PHE A 1 85 ? 9.545 -10.188 -8.778 1.00 95.81 85 PHE A N 1
ATOM 716 C CA . PHE A 1 85 ? 9.176 -10.829 -7.513 1.00 95.81 85 PHE A CA 1
ATOM 717 C C . PHE A 1 85 ? 7.798 -10.369 -7.008 1.00 95.81 85 PHE A C 1
ATOM 719 O O . PHE A 1 85 ? 6.982 -11.196 -6.604 1.00 95.81 85 PHE A O 1
ATOM 726 N N . ALA A 1 86 ? 7.520 -9.063 -7.027 1.00 96.62 86 ALA A N 1
ATOM 727 C CA . ALA A 1 86 ? 6.217 -8.551 -6.610 1.00 96.62 86 ALA A CA 1
ATOM 728 C C . ALA A 1 86 ? 5.089 -9.005 -7.550 1.00 96.62 86 ALA A C 1
ATOM 730 O O . ALA A 1 86 ? 3.999 -9.322 -7.082 1.00 96.62 86 ALA A O 1
ATOM 731 N N . LEU A 1 87 ? 5.355 -9.070 -8.857 1.00 95.19 87 LEU A N 1
ATOM 732 C CA . LEU A 1 87 ? 4.406 -9.532 -9.864 1.00 95.19 87 LEU A CA 1
ATOM 733 C C . LEU A 1 87 ? 4.045 -11.010 -9.671 1.00 95.19 87 LEU A C 1
ATOM 735 O O . LEU A 1 87 ? 2.865 -11.333 -9.561 1.00 95.19 87 LEU A O 1
ATOM 739 N N . ASP A 1 88 ? 5.050 -11.878 -9.550 1.00 95.56 88 ASP A N 1
ATOM 740 C CA . ASP A 1 88 ? 4.888 -13.330 -9.399 1.00 95.56 88 ASP A CA 1
ATOM 741 C C . ASP A 1 88 ? 4.122 -13.702 -8.120 1.00 95.56 88 ASP A C 1
ATOM 743 O O . ASP A 1 88 ? 3.423 -14.713 -8.073 1.00 95.56 88 ASP A O 1
ATOM 747 N N . ASN A 1 89 ? 4.229 -12.866 -7.083 1.00 96.56 89 ASN A N 1
ATOM 748 C CA . ASN A 1 89 ? 3.542 -13.047 -5.803 1.00 96.56 89 ASN A CA 1
ATOM 749 C C . ASN A 1 89 ? 2.268 -12.192 -5.676 1.00 96.56 89 ASN A C 1
ATOM 751 O O . ASN A 1 89 ? 1.625 -12.196 -4.627 1.00 96.56 89 ASN A O 1
ATOM 755 N N . MET A 1 90 ? 1.892 -11.459 -6.730 1.00 96.81 90 MET A N 1
ATOM 756 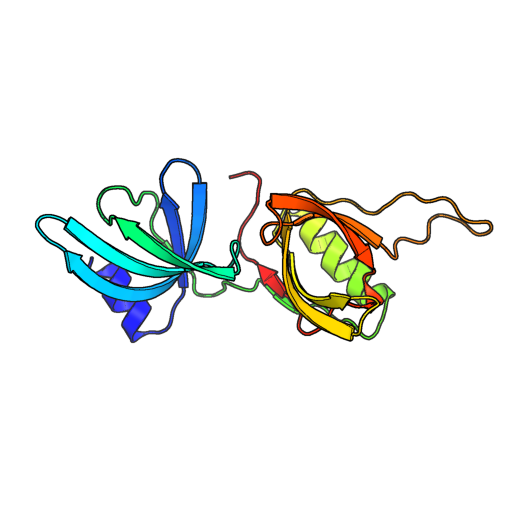C CA . MET A 1 90 ? 0.698 -10.609 -6.774 1.00 96.81 90 MET A CA 1
ATOM 757 C C . MET A 1 90 ? 0.647 -9.597 -5.619 1.00 96.81 90 MET A C 1
ATOM 759 O O . MET A 1 90 ? -0.387 -9.409 -4.978 1.00 96.81 90 MET A O 1
ATOM 763 N N . LEU A 1 91 ? 1.789 -8.973 -5.331 1.00 97.38 91 LEU A N 1
ATOM 764 C CA . LEU A 1 91 ? 2.000 -8.045 -4.223 1.00 97.38 91 LEU A CA 1
ATOM 765 C C . LEU A 1 91 ? 1.926 -6.590 -4.682 1.00 97.38 91 LEU A C 1
ATOM 767 O O . LEU A 1 91 ? 2.255 -6.249 -5.821 1.00 97.38 91 LEU A O 1
ATOM 771 N N . TYR A 1 92 ? 1.553 -5.705 -3.762 1.00 97.94 92 TYR A N 1
ATOM 772 C CA . TYR A 1 92 ? 1.626 -4.266 -3.998 1.00 97.94 92 TYR A CA 1
ATOM 773 C C . TYR A 1 92 ? 3.071 -3.755 -4.005 1.00 97.94 92 TYR A C 1
ATOM 775 O O . TYR A 1 92 ? 3.908 -4.175 -3.203 1.00 97.94 92 TYR A O 1
ATOM 783 N N . VAL A 1 93 ? 3.338 -2.761 -4.853 1.00 97.69 93 VAL A N 1
ATOM 784 C CA . VAL A 1 93 ? 4.612 -2.030 -4.875 1.00 97.69 93 VAL A CA 1
ATOM 785 C C . VAL A 1 93 ? 4.355 -0.570 -4.521 1.00 97.69 93 VAL A C 1
ATOM 787 O O . VAL A 1 93 ? 3.550 0.098 -5.172 1.00 97.69 93 VAL A O 1
ATOM 790 N N . ARG A 1 94 ? 5.042 -0.065 -3.496 1.00 97.94 94 ARG A N 1
ATOM 791 C CA . ARG A 1 94 ? 4.949 1.315 -3.002 1.00 97.94 94 ARG A CA 1
ATOM 792 C C . ARG A 1 94 ? 6.258 2.052 -3.265 1.00 97.94 94 ARG A C 1
ATOM 794 O O . ARG A 1 94 ? 7.314 1.497 -3.015 1.00 97.94 94 ARG A O 1
ATOM 801 N N . PHE A 1 95 ? 6.227 3.272 -3.790 1.00 97.06 95 PHE A N 1
ATOM 802 C CA . PHE A 1 95 ? 7.436 3.997 -4.203 1.00 97.06 95 PHE A CA 1
ATOM 803 C C . PHE A 1 95 ? 7.206 5.502 -4.319 1.00 97.06 95 PHE A C 1
ATOM 805 O O . PHE A 1 95 ? 6.106 5.950 -4.646 1.00 97.06 95 PHE A O 1
ATOM 812 N N . ASP A 1 96 ? 8.262 6.285 -4.121 1.00 96.56 96 ASP A N 1
ATOM 813 C CA . ASP A 1 96 ? 8.284 7.686 -4.520 1.00 96.56 96 ASP A CA 1
ATOM 814 C C . ASP A 1 96 ? 8.473 7.776 -6.036 1.00 96.56 96 ASP A C 1
ATOM 816 O O . ASP A 1 96 ? 9.263 7.047 -6.639 1.00 96.56 96 ASP A O 1
ATOM 820 N N . TYR A 1 97 ? 7.736 8.677 -6.678 1.00 94.88 97 TYR A N 1
ATOM 821 C CA . TYR A 1 97 ? 7.790 8.867 -8.121 1.00 94.88 97 TYR A CA 1
ATOM 822 C C . TYR A 1 97 ? 7.896 10.341 -8.479 1.00 94.88 97 TYR A C 1
ATOM 824 O O . TYR A 1 97 ? 7.038 11.145 -8.101 1.00 94.88 97 TYR A O 1
ATOM 832 N N . THR A 1 98 ? 8.914 10.671 -9.276 1.00 92.25 98 THR A N 1
ATOM 833 C CA . THR A 1 98 ? 9.103 12.012 -9.843 1.00 92.25 98 THR A CA 1
ATOM 834 C C . THR A 1 98 ? 8.546 12.059 -11.265 1.00 92.25 98 THR A C 1
ATOM 836 O O . THR A 1 98 ? 9.014 11.348 -12.163 1.00 92.25 98 THR A O 1
ATOM 839 N N . ASN A 1 99 ? 7.533 12.896 -11.497 1.00 88.19 99 ASN A N 1
ATOM 840 C CA . ASN A 1 99 ? 6.933 13.041 -12.824 1.00 88.19 99 ASN A CA 1
ATOM 841 C C . ASN A 1 99 ? 7.806 13.893 -13.777 1.00 88.19 99 ASN A C 1
ATOM 843 O O . ASN A 1 99 ? 8.881 14.372 -13.427 1.00 88.19 99 ASN A O 1
ATOM 847 N N . LEU A 1 100 ? 7.363 14.082 -15.029 1.00 86.25 100 LEU A N 1
ATOM 848 C CA . LEU A 1 100 ? 8.094 14.898 -16.019 1.00 86.25 100 LEU A CA 1
ATOM 849 C C . LEU A 1 100 ? 8.205 16.384 -15.646 1.00 86.25 100 LEU A C 1
ATOM 851 O O . LEU A 1 100 ? 9.103 17.051 -16.145 1.00 86.25 100 LEU A O 1
ATOM 855 N N . LYS A 1 101 ? 7.322 16.886 -14.780 1.00 91.06 101 LYS A N 1
ATOM 856 C CA . LYS A 1 101 ? 7.340 18.264 -14.277 1.00 91.06 101 LYS A CA 1
ATOM 857 C C . LYS A 1 101 ? 8.199 18.421 -13.014 1.00 91.06 101 LYS A C 1
ATOM 859 O O . LYS A 1 101 ? 8.283 19.521 -12.486 1.00 91.06 101 LYS A O 1
ATOM 864 N N . GLY A 1 102 ? 8.823 17.341 -12.531 1.00 89.00 102 GLY A N 1
ATOM 865 C CA . GLY A 1 102 ? 9.630 17.340 -11.309 1.00 89.00 102 GLY A CA 1
ATOM 866 C C . GLY A 1 102 ? 8.826 17.199 -10.014 1.00 89.00 102 GLY A C 1
ATOM 867 O O . GLY A 1 102 ? 9.412 17.232 -8.938 1.00 89.00 102 GLY A O 1
ATOM 868 N N . GLU A 1 103 ? 7.505 17.015 -10.084 1.00 91.94 103 GLU A N 1
ATOM 869 C CA . GLU A 1 103 ? 6.687 16.827 -8.884 1.00 91.94 103 GLU A CA 1
ATOM 870 C C . GLU A 1 103 ? 6.893 15.415 -8.334 1.00 91.94 103 GLU A C 1
ATOM 872 O O . GLU A 1 103 ? 6.768 14.422 -9.066 1.00 91.94 103 GLU A O 1
ATOM 877 N N . GLN A 1 104 ? 7.181 15.343 -7.036 1.00 94.62 104 GLN A N 1
ATOM 878 C CA . GLN A 1 104 ? 7.329 14.096 -6.300 1.00 94.62 104 GLN A CA 1
ATOM 879 C C . GLN A 1 104 ? 6.015 13.682 -5.653 1.00 94.62 104 GLN A C 1
ATOM 881 O O . GLN A 1 104 ? 5.222 14.505 -5.198 1.00 94.62 104 GLN A O 1
ATOM 886 N N . SER A 1 105 ? 5.774 12.378 -5.636 1.00 95.06 105 SER A N 1
ATOM 887 C CA . SER A 1 105 ? 4.585 11.802 -5.024 1.00 95.06 105 SER A CA 1
ATOM 888 C C . SER A 1 105 ? 4.822 10.350 -4.669 1.00 95.06 105 SER A C 1
ATOM 890 O O . SER A 1 105 ? 5.362 9.603 -5.481 1.00 95.06 105 SER A O 1
ATOM 892 N N . LEU A 1 106 ? 4.342 9.957 -3.501 1.00 97.31 106 LEU A N 1
ATOM 893 C CA . LEU A 1 106 ? 4.284 8.571 -3.085 1.00 97.31 106 LEU A CA 1
ATOM 894 C C . LEU A 1 106 ? 3.148 7.850 -3.824 1.00 97.31 106 LEU A C 1
ATOM 896 O O . LEU A 1 106 ? 2.042 8.379 -3.963 1.00 97.31 106 LEU A O 1
ATOM 900 N N . ARG A 1 107 ? 3.425 6.659 -4.343 1.00 97.12 107 ARG A N 1
ATOM 901 C CA . ARG A 1 107 ? 2.501 5.845 -5.137 1.00 97.12 107 ARG A CA 1
ATOM 902 C C . ARG A 1 107 ? 2.462 4.433 -4.576 1.00 97.12 107 ARG A C 1
ATOM 904 O O . ARG A 1 107 ? 3.492 3.923 -4.157 1.00 97.12 107 ARG A O 1
ATOM 911 N N . THR A 1 108 ? 1.299 3.794 -4.667 1.00 98.00 108 THR A N 1
ATOM 912 C CA . THR A 1 108 ? 1.163 2.339 -4.554 1.00 98.00 108 THR A CA 1
ATOM 913 C C . THR A 1 108 ? 0.479 1.827 -5.813 1.00 98.00 108 THR A C 1
ATOM 915 O O . THR A 1 108 ? -0.501 2.424 -6.275 1.00 98.00 108 THR A O 1
ATOM 918 N N . ILE A 1 109 ? 1.019 0.754 -6.384 1.00 97.44 109 ILE A N 1
ATOM 919 C CA . ILE A 1 109 ? 0.481 0.077 -7.562 1.00 97.44 109 ILE A CA 1
ATOM 920 C C . ILE A 1 109 ? 0.172 -1.387 -7.235 1.00 97.44 109 ILE A C 1
ATOM 922 O O . ILE A 1 109 ? 0.935 -2.048 -6.530 1.00 97.44 109 ILE A O 1
ATOM 926 N N . GLY A 1 110 ? -0.951 -1.877 -7.751 1.00 96.81 110 GLY A N 1
ATOM 927 C CA . GLY A 1 110 ? -1.354 -3.287 -7.748 1.00 96.81 110 GLY A CA 1
ATOM 928 C C . GLY A 1 110 ? -1.890 -3.681 -9.126 1.00 96.81 110 GLY A C 1
ATOM 929 O O . GLY A 1 110 ? -2.013 -2.815 -9.994 1.00 96.81 110 GLY A O 1
ATOM 930 N N . HIS A 1 111 ? -2.183 -4.968 -9.340 1.00 95.31 111 HIS A N 1
ATOM 931 C CA . HIS A 1 111 ? -2.673 -5.497 -10.626 1.00 95.31 111 HIS A CA 1
ATOM 932 C C . HIS A 1 111 ? -1.882 -4.971 -11.839 1.00 95.31 111 HIS A C 1
ATOM 934 O O . HIS A 1 111 ? -2.454 -4.436 -12.788 1.00 95.31 111 HIS A O 1
ATOM 940 N N . PHE A 1 112 ? -0.553 -5.039 -11.776 1.00 94.88 112 PHE A N 1
ATOM 941 C CA . PHE A 1 112 ? 0.314 -4.470 -12.806 1.00 94.88 112 PHE A CA 1
ATOM 942 C C . PHE A 1 112 ? 0.972 -5.550 -13.658 1.00 94.88 112 PHE A C 1
ATOM 944 O O . PHE A 1 112 ? 1.037 -6.702 -13.263 1.00 94.88 112 PHE A O 1
ATOM 951 N N . ASN A 1 113 ? 1.478 -5.162 -14.824 1.00 93.75 113 ASN A N 1
ATOM 952 C CA . ASN A 1 113 ? 2.324 -5.971 -15.695 1.00 93.75 113 ASN A CA 1
ATOM 953 C C . ASN A 1 113 ? 3.382 -5.081 -16.350 1.00 93.75 113 ASN A C 1
ATOM 955 O O . ASN A 1 113 ? 3.240 -3.855 -16.403 1.00 93.75 113 ASN A O 1
ATOM 959 N N . TYR A 1 114 ? 4.438 -5.689 -16.885 1.00 90.94 114 TYR A N 1
ATOM 960 C CA . TYR A 1 114 ? 5.341 -4.973 -17.781 1.00 90.94 114 TYR A CA 1
ATOM 961 C C . TYR A 1 114 ? 4.607 -4.522 -19.038 1.00 90.94 114 TYR A C 1
ATOM 963 O O . TYR A 1 114 ? 3.761 -5.245 -19.561 1.00 90.94 114 TYR A O 1
ATOM 971 N N . THR A 1 115 ? 4.938 -3.333 -19.543 1.00 84.75 115 THR A N 1
ATOM 972 C CA . THR A 1 115 ? 4.481 -2.966 -20.884 1.00 84.75 115 THR A CA 1
ATOM 973 C C . THR A 1 115 ? 5.314 -3.718 -21.917 1.00 84.75 115 THR A C 1
ATOM 975 O O . THR A 1 115 ? 6.543 -3.759 -21.843 1.00 84.75 115 THR A O 1
ATOM 978 N N . GLU A 1 116 ? 4.639 -4.335 -22.881 1.00 71.25 116 GLU A N 1
ATOM 979 C CA . GLU A 1 116 ? 5.260 -5.090 -23.973 1.00 71.25 116 GLU A CA 1
ATOM 980 C C . GLU A 1 116 ? 5.542 -4.193 -25.188 1.00 71.25 116 GLU A C 1
ATOM 982 O O . GLU A 1 116 ? 5.428 -4.619 -26.334 1.00 71.25 116 GLU A O 1
ATOM 987 N N . ASP A 1 117 ? 5.902 -2.926 -24.973 1.00 64.88 117 ASP A N 1
ATOM 988 C CA . ASP A 1 117 ? 6.176 -2.022 -26.090 1.00 64.88 117 ASP A CA 1
ATOM 989 C C . ASP A 1 117 ? 7.441 -2.489 -26.830 1.00 64.88 117 ASP A C 1
ATOM 991 O O . ASP A 1 117 ? 8.572 -2.311 -26.364 1.00 64.88 117 ASP A O 1
ATOM 995 N N . TYR A 1 118 ? 7.240 -3.119 -27.990 1.00 52.91 118 TYR A N 1
ATOM 996 C CA . TYR A 1 118 ? 8.306 -3.615 -28.852 1.00 52.91 118 TYR A CA 1
ATOM 997 C C . TYR A 1 118 ? 9.070 -2.435 -29.462 1.00 52.91 118 TYR A C 1
ATOM 999 O O . TYR A 1 118 ? 8.523 -1.660 -30.251 1.00 52.91 118 TYR A O 1
ATOM 1007 N N . LYS A 1 119 ? 10.351 -2.291 -29.115 1.00 59.00 119 LYS A N 1
ATOM 1008 C CA . LYS A 1 119 ? 11.268 -1.351 -29.775 1.00 59.00 119 LYS A CA 1
ATOM 1009 C C . LYS A 1 119 ? 12.196 -2.104 -30.726 1.00 59.00 119 LYS A C 1
ATOM 1011 O O . LYS A 1 119 ? 12.280 -3.327 -30.688 1.00 59.00 119 LYS A O 1
ATOM 1016 N N . ASN A 1 120 ? 12.946 -1.359 -31.543 1.00 48.66 120 ASN A N 1
ATOM 1017 C CA . ASN A 1 120 ? 13.860 -1.877 -32.577 1.00 48.66 120 ASN A CA 1
ATOM 1018 C C . ASN A 1 120 ? 14.884 -2.940 -32.103 1.00 48.66 120 ASN A C 1
ATOM 1020 O O . ASN A 1 120 ? 15.513 -3.567 -32.948 1.00 48.66 120 ASN A O 1
ATOM 1024 N N . TYR A 1 121 ? 15.048 -3.157 -30.790 1.00 53.25 121 TYR A N 1
ATOM 1025 C CA . TYR A 1 121 ? 15.971 -4.133 -30.195 1.00 53.25 121 TYR A CA 1
ATOM 1026 C C . TYR A 1 121 ? 15.313 -5.062 -29.145 1.00 53.25 121 TYR A C 1
ATOM 1028 O O . TYR A 1 121 ? 16.020 -5.665 -28.341 1.00 53.25 121 TYR A O 1
ATOM 1036 N N . GLY A 1 122 ? 13.978 -5.194 -29.144 1.00 54.78 122 GLY A N 1
ATOM 1037 C CA . GLY A 1 122 ? 13.221 -6.092 -28.256 1.00 54.78 122 GLY A CA 1
ATOM 1038 C C . GLY A 1 122 ? 12.299 -5.379 -27.256 1.00 54.78 122 GLY A C 1
ATOM 1039 O O . GLY A 1 122 ? 12.056 -4.174 -27.360 1.00 54.78 122 GLY A O 1
ATOM 1040 N N . TYR A 1 123 ? 11.764 -6.141 -26.293 1.00 57.41 123 TYR A N 1
ATOM 1041 C CA . TYR A 1 123 ? 10.933 -5.620 -25.202 1.00 57.41 123 TYR A CA 1
ATOM 1042 C C . TYR A 1 123 ? 11.803 -4.955 -24.142 1.00 57.41 123 TYR A C 1
ATOM 1044 O O . TYR A 1 123 ? 12.502 -5.622 -23.375 1.00 57.41 123 TYR A O 1
ATOM 1052 N N . ASP A 1 124 ? 11.730 -3.633 -24.057 1.00 65.88 124 ASP A N 1
ATOM 1053 C CA . ASP A 1 124 ? 12.405 -2.902 -22.998 1.00 65.88 124 ASP A CA 1
ATOM 1054 C C . ASP A 1 124 ? 11.448 -2.811 -21.808 1.00 65.88 124 ASP A C 1
ATOM 1056 O O . ASP A 1 124 ? 10.673 -1.859 -21.707 1.00 65.88 124 ASP A O 1
ATOM 1060 N N . ARG A 1 125 ? 11.475 -3.836 -20.934 1.00 77.00 125 ARG A N 1
ATOM 1061 C CA . ARG A 1 125 ? 10.768 -3.949 -19.632 1.00 77.00 125 ARG A CA 1
ATOM 1062 C C . ARG A 1 125 ? 11.167 -2.821 -18.657 1.00 77.00 125 ARG A C 1
ATOM 1064 O O . ARG A 1 125 ? 11.636 -3.041 -17.545 1.00 77.00 125 ARG A O 1
ATOM 1071 N N . GLU A 1 126 ? 11.111 -1.581 -19.114 1.00 87.12 126 GLU A N 1
ATOM 1072 C CA . GLU A 1 126 ? 11.443 -0.353 -18.399 1.00 87.12 126 GLU A CA 1
ATOM 1073 C C . GLU A 1 126 ? 10.213 0.283 -17.765 1.00 87.12 126 GLU A C 1
ATOM 1075 O O . GLU A 1 126 ? 10.357 1.183 -16.936 1.00 87.12 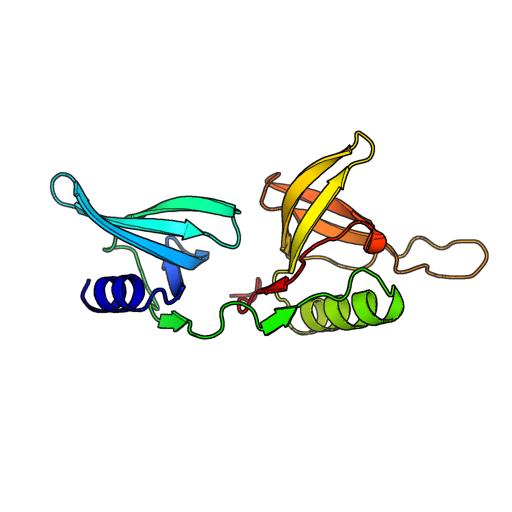126 GLU A O 1
ATOM 1080 N N . HIS A 1 127 ? 9.019 -0.144 -18.174 1.00 90.69 127 HIS A N 1
ATOM 1081 C CA . HIS A 1 127 ? 7.764 0.392 -17.684 1.00 90.69 127 HIS A CA 1
ATOM 1082 C C . HIS A 1 127 ? 6.872 -0.724 -17.167 1.00 90.69 127 HIS A C 1
ATOM 1084 O O . HIS A 1 127 ? 6.838 -1.822 -17.724 1.00 90.69 127 HIS A O 1
ATOM 1090 N N . ILE A 1 128 ? 6.117 -0.396 -16.127 1.00 93.19 128 ILE A N 1
ATOM 1091 C CA . ILE A 1 128 ? 4.989 -1.197 -15.667 1.00 93.19 128 ILE A CA 1
ATOM 1092 C C . ILE A 1 128 ? 3.705 -0.404 -15.843 1.00 93.19 128 ILE A C 1
ATOM 1094 O O . ILE A 1 128 ? 3.703 0.817 -15.670 1.00 93.19 128 ILE A O 1
ATOM 1098 N N . ARG A 1 129 ? 2.624 -1.098 -16.178 1.00 94.75 129 ARG A N 1
ATOM 1099 C CA . ARG A 1 129 ? 1.264 -0.568 -16.222 1.00 94.75 129 ARG A CA 1
ATOM 1100 C C . ARG A 1 129 ? 0.410 -1.319 -15.214 1.00 94.75 129 ARG A C 1
ATOM 1102 O O . ARG A 1 129 ? 0.446 -2.542 -15.219 1.00 94.75 129 ARG A O 1
ATOM 1109 N N . GLY A 1 130 ? -0.342 -0.599 -14.390 1.00 95.81 130 GLY A N 1
ATOM 1110 C CA . GLY A 1 130 ? -1.294 -1.179 -13.443 1.00 95.81 130 GLY A CA 1
ATOM 1111 C C . GLY A 1 130 ? -2.093 -0.129 -12.682 1.00 95.81 130 GLY A C 1
ATOM 1112 O O . GLY A 1 130 ? -1.977 1.079 -12.941 1.00 95.81 130 GLY A O 1
ATOM 1113 N N . HIS A 1 131 ? -2.869 -0.588 -11.704 1.00 97.44 131 HIS A N 1
ATOM 1114 C CA . HIS A 1 131 ? -3.803 0.245 -10.960 1.00 97.44 131 HIS A CA 1
ATOM 1115 C C . HIS A 1 131 ? -3.078 1.102 -9.920 1.00 97.44 131 HIS A C 1
ATOM 1117 O O . HIS A 1 131 ? -2.503 0.586 -8.960 1.00 97.44 131 HIS A O 1
ATOM 1123 N N . CYS A 1 132 ? -3.116 2.426 -10.086 1.00 97.06 132 CYS A N 1
ATOM 1124 C CA . CYS A 1 132 ? -2.521 3.381 -9.155 1.00 97.06 132 CYS A CA 1
ATOM 1125 C C . CYS A 1 132 ? -3.550 3.844 -8.121 1.00 97.06 132 CYS A C 1
ATOM 1127 O O . CYS A 1 132 ? -4.448 4.625 -8.443 1.00 97.06 132 CYS A O 1
ATOM 1129 N N . PHE A 1 133 ? -3.362 3.460 -6.859 1.00 95.69 133 PHE A N 1
ATOM 1130 C CA . PHE A 1 133 ? -4.328 3.729 -5.786 1.00 95.69 133 PHE A CA 1
ATOM 1131 C C . PHE A 1 133 ? -4.479 5.216 -5.461 1.00 95.69 133 PHE A C 1
ATOM 1133 O O . PHE A 1 133 ? -5.585 5.677 -5.207 1.00 95.69 133 PHE A O 1
ATOM 1140 N N . LEU A 1 134 ? -3.408 6.006 -5.601 1.00 93.69 134 LEU A N 1
ATOM 1141 C CA . LEU A 1 134 ? -3.489 7.463 -5.425 1.00 93.69 134 LEU A CA 1
ATOM 1142 C C . LEU A 1 134 ? -4.326 8.158 -6.523 1.00 93.69 134 LEU A C 1
ATOM 1144 O O . LEU A 1 134 ? -4.708 9.315 -6.372 1.00 93.69 134 LEU A O 1
ATOM 1148 N N . ARG A 1 135 ? -4.561 7.516 -7.675 1.00 93.12 135 ARG A N 1
ATOM 1149 C CA . ARG A 1 135 ? -5.373 8.086 -8.770 1.00 93.12 135 ARG A CA 1
ATOM 1150 C C . ARG A 1 135 ? -6.699 7.356 -8.985 1.00 93.12 135 ARG A C 1
ATOM 1152 O O . ARG A 1 135 ? -7.568 7.924 -9.631 1.00 93.12 135 ARG A O 1
ATOM 1159 N N . GLY A 1 136 ? -6.845 6.137 -8.469 1.00 95.50 136 GLY A N 1
ATOM 1160 C CA . GLY A 1 136 ? -8.009 5.287 -8.715 1.00 95.50 136 GLY A CA 1
ATOM 1161 C C . GLY A 1 136 ? -8.130 4.826 -10.170 1.00 95.50 136 GLY A C 1
ATOM 1162 O O . GLY A 1 136 ? -9.228 4.517 -10.621 1.00 95.50 136 GLY A O 1
ATOM 1163 N N . GLU A 1 137 ? -7.028 4.799 -10.928 1.00 96.50 137 GLU A N 1
ATOM 1164 C CA . GLU A 1 137 ? -7.031 4.420 -12.346 1.00 96.50 137 GLU A CA 1
ATOM 1165 C C . GLU A 1 137 ? -5.702 3.798 -12.799 1.00 96.50 137 GLU A C 1
ATOM 1167 O O . GLU A 1 137 ? -4.671 3.896 -12.126 1.00 96.50 137 GLU A O 1
ATOM 1172 N N . GLU A 1 138 ? -5.732 3.186 -13.983 1.00 96.56 138 GLU A N 1
ATOM 1173 C CA . GLU A 1 138 ? -4.567 2.603 -14.648 1.00 96.56 138 GLU A CA 1
ATOM 1174 C C . GLU A 1 138 ? -3.519 3.660 -15.025 1.00 96.56 138 GLU A C 1
ATOM 1176 O O . GLU A 1 138 ? -3.814 4.706 -15.622 1.00 96.56 138 GLU A O 1
ATOM 1181 N N . ARG A 1 139 ? -2.254 3.374 -14.709 1.00 94.69 139 ARG A N 1
ATOM 1182 C CA . ARG A 1 139 ? -1.114 4.246 -15.008 1.00 94.69 139 ARG A CA 1
ATOM 1183 C C . ARG A 1 139 ? 0.111 3.444 -15.415 1.00 94.69 139 ARG A C 1
ATOM 1185 O O . ARG A 1 139 ? 0.346 2.352 -14.912 1.00 94.69 139 ARG A O 1
ATOM 1192 N N . THR A 1 1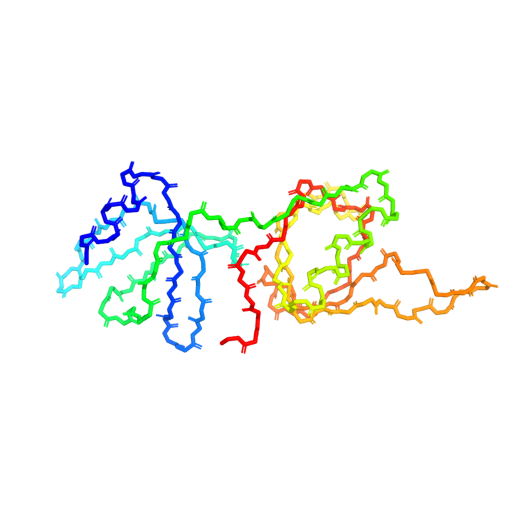40 ? 0.914 4.049 -16.287 1.00 93.56 140 THR A N 1
ATOM 1193 C CA . THR A 1 140 ? 2.221 3.528 -16.688 1.00 93.56 140 THR A CA 1
ATOM 1194 C C . THR A 1 140 ? 3.325 4.297 -15.974 1.00 93.56 140 THR A C 1
ATOM 1196 O O . THR A 1 140 ? 3.339 5.532 -15.988 1.00 93.56 140 THR A O 1
ATOM 1199 N N . PHE A 1 141 ? 4.274 3.582 -15.379 1.00 92.50 141 PHE A N 1
ATOM 1200 C CA . PHE A 1 141 ? 5.393 4.161 -14.645 1.00 92.50 141 PHE A CA 1
ATOM 1201 C C . PHE A 1 141 ? 6.719 3.635 -15.176 1.00 92.50 141 PHE A C 1
ATOM 1203 O O . PHE A 1 141 ? 6.864 2.437 -15.404 1.00 92.50 141 PHE A O 1
ATOM 1210 N N . LYS A 1 142 ? 7.701 4.528 -15.340 1.00 91.50 142 LYS A N 1
ATOM 1211 C CA . LYS A 1 142 ? 9.066 4.145 -15.714 1.00 91.50 142 LYS A CA 1
ATOM 1212 C C . LYS A 1 142 ? 9.839 3.718 -14.469 1.00 91.50 142 LYS A C 1
ATOM 1214 O O . LYS A 1 142 ? 10.002 4.529 -13.562 1.00 91.50 142 LYS A O 1
ATOM 1219 N N . LEU A 1 143 ? 10.371 2.500 -14.456 1.00 91.50 143 LEU A N 1
ATOM 1220 C CA . LEU A 1 143 ? 11.058 1.901 -13.306 1.00 91.50 143 LEU A CA 1
ATOM 1221 C C . LEU A 1 143 ? 12.235 2.737 -12.791 1.00 91.50 143 LEU A C 1
ATOM 1223 O O . LEU A 1 143 ? 12.381 2.932 -11.592 1.00 91.50 143 LEU A O 1
ATOM 1227 N N . LEU A 1 144 ? 13.032 3.315 -13.694 1.00 89.19 144 LEU A N 1
ATOM 1228 C CA . LEU A 1 144 ? 14.180 4.163 -13.330 1.00 89.19 144 LEU A CA 1
ATOM 1229 C C . LEU A 1 144 ? 13.804 5.495 -12.657 1.00 89.19 144 LEU A C 1
ATOM 1231 O O . LEU A 1 144 ? 14.685 6.278 -12.316 1.00 89.19 144 LEU A O 1
ATOM 1235 N N . ARG A 1 145 ? 12.510 5.795 -12.517 1.00 91.00 145 ARG A N 1
ATOM 1236 C CA . ARG A 1 145 ? 12.009 6.984 -11.811 1.00 91.00 145 ARG A CA 1
ATOM 1237 C C . ARG A 1 145 ? 11.457 6.673 -10.427 1.00 91.00 145 ARG A C 1
ATOM 1239 O O . ARG A 1 145 ? 10.936 7.580 -9.781 1.00 91.00 145 ARG A O 1
ATOM 1246 N N . PHE A 1 146 ? 11.514 5.410 -10.020 1.00 93.38 146 PHE A N 1
ATOM 1247 C CA . PHE A 1 146 ? 11.110 4.992 -8.692 1.00 93.38 146 PHE A CA 1
ATOM 1248 C C . PHE A 1 146 ? 12.231 5.394 -7.745 1.00 93.38 146 PHE A C 1
ATOM 1250 O O . PHE A 1 146 ? 13.405 5.242 -8.075 1.00 93.38 146 PHE A O 1
ATOM 1257 N N . ASP A 1 147 ? 11.868 5.886 -6.576 1.00 92.50 147 ASP A N 1
ATOM 1258 C CA . ASP A 1 147 ? 12.789 6.123 -5.476 1.00 92.50 147 ASP A CA 1
ATOM 1259 C C . ASP A 1 147 ? 12.184 5.571 -4.180 1.00 92.50 147 ASP A C 1
ATOM 1261 O O . ASP A 1 147 ? 10.966 5.403 -4.090 1.00 92.50 147 ASP A O 1
ATOM 1265 N N . ASN A 1 148 ? 13.035 5.210 -3.216 1.00 92.44 148 ASN A N 1
ATOM 1266 C CA . ASN A 1 148 ? 12.649 4.635 -1.914 1.00 92.44 148 ASN A CA 1
ATOM 1267 C C . ASN A 1 148 ? 11.552 3.551 -1.987 1.00 92.44 148 ASN A C 1
ATOM 1269 O O . ASN A 1 148 ? 10.664 3.482 -1.135 1.00 92.44 148 ASN A O 1
ATOM 1273 N N . GLY A 1 149 ? 11.576 2.729 -3.038 1.00 95.06 149 GLY A N 1
ATOM 1274 C CA . GLY A 1 149 ? 10.516 1.763 -3.292 1.00 95.06 149 GLY A CA 1
ATOM 1275 C C . GLY A 1 149 ? 10.559 0.568 -2.345 1.00 95.06 149 GLY A C 1
ATOM 1276 O O . GLY A 1 149 ? 11.633 0.121 -1.947 1.00 95.06 149 GLY A O 1
ATOM 1277 N N . THR A 1 150 ? 9.396 0.001 -2.044 1.00 97.06 150 THR A N 1
ATOM 1278 C CA . THR A 1 150 ? 9.219 -1.225 -1.269 1.00 97.06 150 THR A CA 1
ATOM 1279 C C . THR A 1 150 ? 8.126 -2.114 -1.863 1.00 97.06 150 THR A C 1
ATOM 1281 O O . THR A 1 150 ? 7.174 -1.643 -2.487 1.00 97.06 150 THR A O 1
ATOM 1284 N N . VAL A 1 151 ? 8.257 -3.422 -1.661 1.00 97.75 151 VAL A N 1
ATOM 1285 C CA . VAL A 1 151 ? 7.196 -4.407 -1.890 1.00 97.75 151 VAL A CA 1
ATOM 1286 C C . VAL A 1 151 ? 6.465 -4.607 -0.569 1.00 97.75 151 VAL A C 1
ATOM 1288 O O . VAL A 1 151 ? 7.097 -4.933 0.441 1.00 97.75 151 VAL A O 1
ATOM 1291 N N . LEU A 1 152 ? 5.153 -4.382 -0.564 1.00 97.75 152 LEU A N 1
ATOM 1292 C CA . LEU A 1 152 ? 4.336 -4.534 0.637 1.00 97.75 152 LEU A CA 1
ATOM 1293 C C . LEU A 1 152 ? 4.055 -6.017 0.898 1.00 97.75 152 LEU A C 1
ATOM 1295 O O . LEU A 1 152 ? 3.849 -6.784 -0.043 1.00 97.75 152 LEU A O 1
ATOM 1299 N N . ASN A 1 153 ? 3.994 -6.407 2.171 1.00 96.44 153 ASN A N 1
ATOM 1300 C CA . ASN A 1 153 ? 3.510 -7.725 2.587 1.00 96.44 153 ASN A CA 1
ATOM 1301 C C . ASN A 1 153 ? 1.981 -7.788 2.528 1.00 96.44 153 ASN A C 1
ATOM 1303 O O . ASN A 1 153 ? 1.296 -7.864 3.545 1.00 96.44 153 ASN A O 1
ATOM 1307 N N . LEU A 1 154 ? 1.443 -7.627 1.322 1.00 96.44 154 LEU A N 1
ATOM 1308 C CA . LEU A 1 154 ? 0.015 -7.650 1.068 1.00 96.44 154 LEU A CA 1
ATOM 1309 C C . LEU A 1 154 ? -0.236 -8.033 -0.393 1.00 96.44 154 LEU A C 1
ATOM 1311 O O . LEU A 1 154 ? 0.275 -7.372 -1.302 1.00 96.44 154 LEU A O 1
ATOM 1315 N N . SER A 1 155 ? -1.030 -9.083 -0.608 1.00 94.62 155 SER A N 1
ATOM 1316 C CA . SER A 1 155 ? -1.458 -9.492 -1.945 1.00 94.62 155 SER A CA 1
ATOM 1317 C C . SER A 1 155 ? -2.716 -8.736 -2.375 1.00 94.62 155 SER A C 1
ATOM 1319 O O . SER A 1 155 ? -3.586 -8.442 -1.559 1.00 94.62 155 SER A O 1
ATOM 1321 N N . TYR A 1 156 ? -2.830 -8.425 -3.667 1.00 91.12 156 TYR A N 1
ATOM 1322 C CA . TYR A 1 156 ? -4.038 -7.835 -4.255 1.00 91.12 156 TYR A CA 1
ATOM 1323 C C . TYR A 1 156 ? -5.071 -8.872 -4.732 1.00 91.12 156 TYR A C 1
ATOM 1325 O O . TYR A 1 156 ? -6.058 -8.501 -5.362 1.00 91.12 156 TYR A O 1
ATOM 1333 N N . ASN A 1 157 ? -4.855 -10.160 -4.446 1.00 81.94 157 ASN A N 1
ATOM 1334 C CA . ASN A 1 157 ? -5.780 -11.251 -4.777 1.00 81.94 157 ASN A CA 1
ATOM 1335 C C . ASN A 1 157 ? -6.640 -11.738 -3.590 1.00 81.94 157 ASN A C 1
ATOM 1337 O O . ASN A 1 157 ? -7.384 -12.706 -3.753 1.00 81.94 157 ASN A O 1
ATOM 1341 N N . GLU A 1 158 ? -6.515 -11.107 -2.417 1.00 62.47 158 GLU A N 1
ATOM 1342 C CA . GLU A 1 158 ? -7.196 -11.485 -1.161 1.00 62.47 158 GLU A CA 1
ATOM 1343 C C . GLU A 1 158 ? -8.559 -10.813 -0.938 1.00 62.47 158 GLU A C 1
ATOM 1345 O O . GLU A 1 158 ? -8.740 -9.653 -1.377 1.00 62.47 158 GLU A O 1
#

Radius of gyration: 17.37 Å; chains: 1; bounding box: 42×32×56 Å

Secondary structure (DSSP, 8-state):
-HHHHHHHHTT-EEEEEETTEEEEEEEEEEEEETTEEEEEEEETTTTEEEEEEGGGEEEEEEES-SEEEE--TT-HHHHHHHHHHHHHTTEEEEEEEE-TT--EEEEEEEEEEE---EETTEE---EEEEEETTTTEEEEEEGGGEEEEEEEEEETT-

Sequence (158 aa):
SKVFLEAIDNKAYVRFKYLSKTHLVKPLFLFPRRSKLLLYGYDLVLNEEVEFEVRYIEDLEIETTPFIKNLHPKMLLSMRNDVEFALDNMLYVRFDYTNLKGEQSLRTIGHFNYTEDYKNYGYDREHIRGHCFLRGEERTFKLLRFDNGTVLNLSYNE

pLDDT: mean 91.87, std 9.8, range [48.66, 98.31]

Foldseek 3Di:
DVVLVVCQVVQWWKWWDAPNDIWIWRWPDWDDDPPFIWTWTQTQQLRGIDIGGPVRTHPIDTHRCQFPDWADLVDQVRNVVQVVVCVVQQWKKWFWFQDPVRDIDIWIFGPKDFDQPQDPVGRPSQKIWGQISNVRDIDIGGSNRTHRMTTGPDHPVD